Protein AF-A0AAV0WD36-F1 (afdb_monomer)

Organism: NCBI:txid13131

Solvent-accessible surface area (backbone atoms only — not comparable to full-atom values): 6853 Å² total; per-residue (Å²): 132,95,71,67,76,78,42,79,38,90,97,76,53,49,45,69,44,75,66,49,49,54,63,52,49,69,42,27,64,62,44,17,71,74,70,74,48,61,38,69,60,45,40,51,50,33,53,54,53,50,58,50,58,61,45,47,88,74,63,35,67,64,48,32,55,54,26,46,56,50,48,53,50,46,46,75,78,40,64,89,55,80,76,51,71,68,57,43,44,49,41,76,39,38,28,60,50,57,67,69,43,94,57,36,62,27,72,72,49,64,65,72,62,58,77,74,111

Radius of gyration: 15.27 Å; Cα contacts (8 Å, |Δi|>4): 96; chains: 1; bounding box: 34×36×39 Å

Nearest PDB structures (foldseek):
  6pr5-assembly1_A  TM=9.594E-01  e=2.934E-09  Helicoverpa zea
  6pqn-assembly1_A  TM=8.587E-01  e=2.636E-09  Helicoverpa zea
  6pqn-assembly1_B  TM=8.638E-01  e=6.556E-09  Helicoverpa zea
  6pqr-assembly1_A  T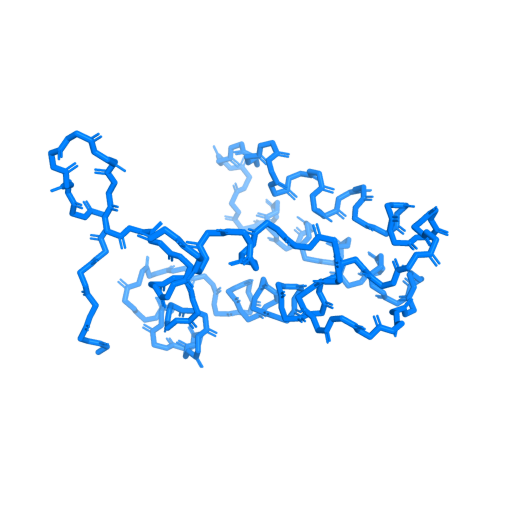M=8.330E-01  e=1.121E-08  Helicoverpa zea
  6pqy-assembly1_D  TM=7.857E-01  e=2.250E-08  Helicoverpa zea

Foldseek 3Di:
DPADPQDADPPPGGSPDPVNVLVCLVCLPVNCVVVVDDSVLSVLVSVLVCQLQVQDQDDLVVSLVSLQVSVVVCCVPPVVDDQDPVSCCSSHVVSVCSVPDPGRNSVVDCVVVVVVD

Mean predicted aligned error: 4.7 Å

Structure (mmCIF, N/CA/C/O backbone):
data_AF-A0AAV0WD36-F1
#
_entry.id   AF-A0AAV0WD36-F1
#
loop_
_atom_site.group_PDB
_atom_site.id
_atom_site.type_symbol
_atom_site.label_atom_id
_atom_site.label_alt_id
_atom_site.label_comp_id
_atom_site.label_asym_id
_atom_site.label_entity_id
_atom_site.label_seq_id
_atom_site.pdbx_PDB_ins_code
_atom_site.Cartn_x
_atom_site.Cartn_y
_atom_site.Cartn_z
_atom_site.occupancy
_atom_site.B_iso_or_equiv
_atom_site.auth_seq_id
_atom_site.auth_comp_id
_atom_site.auth_asym_id
_atom_site.auth_atom_id
_atom_site.pdbx_PDB_model_num
ATOM 1 N N . MET A 1 1 ? 4.269 2.560 19.992 1.00 68.19 1 MET A N 1
ATOM 2 C CA . MET A 1 1 ? 4.526 3.068 18.629 1.00 68.19 1 MET A CA 1
ATOM 3 C C . MET A 1 1 ? 5.075 4.488 18.647 1.00 68.19 1 MET A C 1
ATOM 5 O O . MET A 1 1 ? 5.810 4.807 17.732 1.00 68.19 1 MET A O 1
ATOM 9 N N . GLY A 1 2 ? 4.822 5.319 19.674 1.00 78.06 2 GLY A N 1
ATOM 10 C CA . GLY A 1 2 ? 5.432 6.658 19.750 1.00 78.06 2 GLY A CA 1
ATOM 11 C C . GLY A 1 2 ? 5.092 7.514 18.526 1.00 78.06 2 GLY A C 1
ATOM 12 O O . GLY A 1 2 ? 5.985 8.129 17.945 1.00 78.06 2 GLY A O 1
ATOM 13 N N . LEU A 1 3 ? 3.831 7.433 18.088 1.00 79.19 3 LEU A N 1
ATOM 14 C CA . LEU A 1 3 ? 3.277 8.111 16.922 1.00 79.19 3 LEU A CA 1
ATOM 15 C C . LEU A 1 3 ? 2.120 8.990 17.371 1.00 79.19 3 LEU A C 1
ATOM 17 O O . LEU A 1 3 ? 1.257 8.527 18.114 1.00 79.19 3 LEU A O 1
ATOM 21 N N . ASN A 1 4 ? 2.093 10.218 16.865 1.00 80.00 4 ASN A N 1
ATOM 22 C CA . ASN A 1 4 ? 0.924 11.080 16.924 1.00 80.00 4 ASN A CA 1
ATOM 23 C C . ASN A 1 4 ? 0.204 10.925 15.587 1.00 80.00 4 ASN A C 1
ATOM 25 O O . ASN A 1 4 ? 0.680 11.438 14.578 1.00 80.00 4 ASN A O 1
ATOM 29 N N . ILE A 1 5 ? -0.892 10.173 15.568 1.00 81.31 5 ILE A N 1
ATOM 30 C CA . ILE A 1 5 ? -1.692 9.937 14.361 1.00 81.31 5 ILE A CA 1
ATOM 31 C C . ILE A 1 5 ? -2.886 10.885 14.373 1.00 81.31 5 ILE A C 1
ATOM 33 O O . ILE A 1 5 ? -3.508 11.071 15.414 1.00 81.31 5 ILE A O 1
ATOM 37 N N . ASP A 1 6 ? -3.174 11.474 13.215 1.00 81.50 6 ASP A N 1
ATOM 38 C CA . ASP A 1 6 ? -4.321 12.358 12.978 1.00 81.50 6 ASP A CA 1
ATOM 39 C C . ASP A 1 6 ? -4.383 13.607 13.880 1.00 81.50 6 ASP A C 1
ATOM 41 O O . ASP A 1 6 ? -5.445 14.146 14.182 1.00 81.50 6 ASP A O 1
ATOM 45 N N . VAL A 1 7 ? -3.223 14.111 14.313 1.00 85.75 7 VAL A N 1
ATOM 46 C CA . VAL A 1 7 ? -3.139 15.355 15.088 1.00 85.75 7 VAL A CA 1
ATOM 47 C C . VAL A 1 7 ? -3.003 16.532 14.127 1.00 85.75 7 VAL A C 1
ATOM 49 O O . VAL A 1 7 ? -2.106 16.557 13.285 1.00 85.75 7 VAL A O 1
ATOM 52 N N . VAL A 1 8 ? -3.880 17.528 14.251 1.00 84.31 8 VAL A N 1
ATOM 53 C CA . VAL A 1 8 ? -3.873 18.723 13.393 1.00 84.31 8 VAL A CA 1
ATOM 54 C C . VAL A 1 8 ? -2.591 19.539 13.602 1.00 84.31 8 VAL A C 1
ATOM 56 O O . VAL A 1 8 ? -2.259 19.924 14.723 1.00 84.31 8 VAL A O 1
ATOM 59 N N . LYS A 1 9 ? -1.901 19.860 12.504 1.00 78.12 9 LYS A N 1
ATOM 60 C CA . LYS A 1 9 ? -0.810 20.837 12.434 1.00 78.12 9 LYS A CA 1
ATOM 61 C C . LYS A 1 9 ? -1.342 22.098 11.746 1.00 78.12 9 LYS A C 1
ATOM 63 O O . LYS A 1 9 ? -1.708 22.065 10.570 1.00 78.12 9 LYS A O 1
ATOM 68 N N . GLN A 1 10 ? -1.409 23.216 12.474 1.00 80.69 10 GLN A N 1
ATOM 69 C CA . GLN A 1 10 ? -1.965 24.460 11.930 1.00 80.69 10 GLN A CA 1
ATOM 70 C C . GLN A 1 10 ? -1.231 24.894 10.650 1.00 80.69 10 GLN A C 1
ATOM 72 O O . GLN A 1 10 ? -0.007 24.980 10.629 1.00 80.69 10 GLN A O 1
ATOM 77 N N . GLY A 1 11 ? -1.995 25.148 9.583 1.00 75.69 11 GLY A N 1
ATOM 78 C CA . GLY A 1 11 ? -1.489 25.641 8.297 1.00 75.69 11 GLY A CA 1
ATOM 79 C C . GLY A 1 11 ? -0.898 24.593 7.344 1.00 75.69 11 GLY A C 1
ATOM 80 O O . GLY A 1 11 ? -0.628 24.946 6.202 1.00 75.69 11 GLY A O 1
ATOM 81 N N . VAL A 1 12 ? -0.719 23.331 7.764 1.00 72.50 12 VAL A N 1
ATOM 82 C CA . VAL A 1 12 ? -0.036 22.294 6.951 1.00 72.50 12 VAL A CA 1
ATOM 83 C C . VAL A 1 12 ? -0.723 20.918 6.941 1.00 72.50 12 VAL A C 1
ATOM 85 O O . VAL A 1 12 ? -0.218 19.989 6.320 1.00 72.50 12 VAL A O 1
ATOM 88 N N . GLY A 1 13 ? -1.880 20.767 7.596 1.0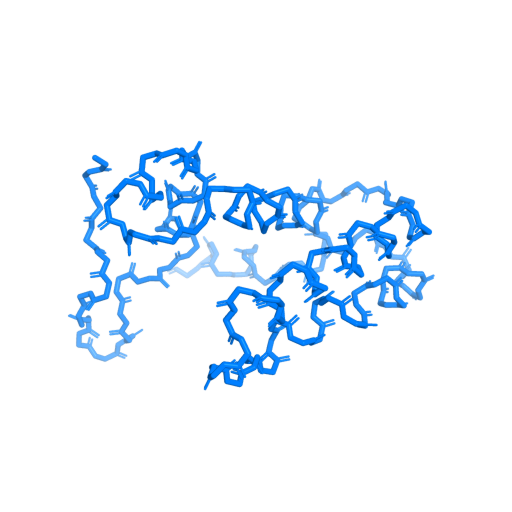0 81.00 13 GLY A N 1
ATOM 89 C CA . GLY A 1 13 ? -2.677 19.533 7.572 1.00 81.00 13 GLY A CA 1
ATOM 90 C C . GLY A 1 13 ? -2.623 18.759 8.888 1.00 81.00 13 GLY A C 1
ATOM 91 O O . GLY A 1 13 ? -2.936 19.313 9.942 1.00 81.00 13 GLY A O 1
ATOM 92 N N . THR A 1 14 ? -2.264 17.474 8.847 1.00 83.81 14 THR A N 1
ATOM 93 C CA . THR A 1 14 ? -2.160 16.610 10.039 1.00 83.81 14 THR A CA 1
ATOM 94 C C . THR A 1 14 ? -0.743 16.058 10.218 1.00 83.81 14 THR A C 1
ATOM 96 O O . THR A 1 14 ? 0.140 16.256 9.386 1.00 83.81 14 THR A O 1
ATOM 99 N N . THR A 1 15 ? -0.486 15.365 11.326 1.00 78.06 15 THR A N 1
ATOM 100 C CA . THR A 1 15 ? 0.770 14.643 11.585 1.00 78.06 15 THR A CA 1
ATOM 101 C C . THR A 1 15 ? 0.975 13.408 10.698 1.00 78.06 15 THR A C 1
ATOM 103 O O . THR A 1 15 ? 1.999 12.738 10.832 1.00 78.06 15 THR A O 1
ATOM 106 N N . ASN A 1 16 ? 0.040 13.093 9.797 1.00 81.56 16 ASN A N 1
ATOM 107 C CA . ASN A 1 16 ? 0.107 11.934 8.908 1.00 81.56 16 ASN A CA 1
ATOM 108 C C . ASN A 1 16 ? 0.973 12.238 7.674 1.00 81.56 16 ASN A C 1
ATOM 110 O O . ASN A 1 16 ? 0.467 12.375 6.565 1.00 81.56 16 ASN A O 1
ATOM 114 N N . ASP A 1 17 ? 2.280 12.357 7.884 1.00 80.56 17 ASP A N 1
ATOM 115 C CA . ASP A 1 17 ? 3.283 12.478 6.823 1.00 80.56 17 ASP A CA 1
ATOM 116 C C . ASP A 1 17 ? 3.864 11.105 6.419 1.00 80.56 17 ASP A C 1
ATOM 118 O O . ASP A 1 17 ? 3.515 10.060 6.983 1.00 80.56 17 ASP A O 1
ATOM 122 N N . GLY A 1 18 ? 4.771 11.089 5.435 1.00 78.50 18 GLY A N 1
ATOM 123 C CA . GLY A 1 18 ? 5.408 9.855 4.960 1.00 78.50 18 GLY A CA 1
ATOM 124 C C . GLY A 1 18 ? 6.163 9.086 6.054 1.00 78.50 18 GLY A C 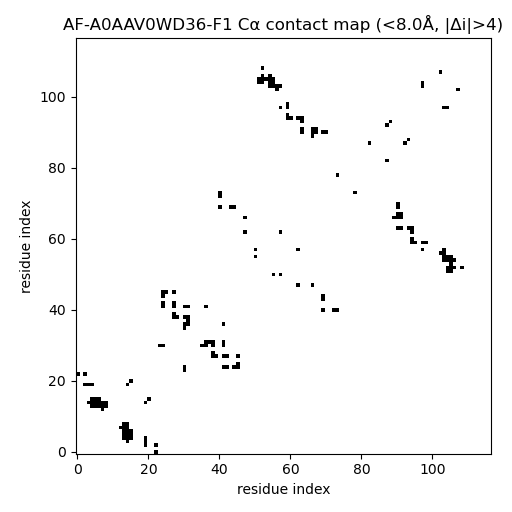1
ATOM 125 O O . GLY A 1 18 ? 6.226 7.856 6.023 1.00 78.50 18 GLY A O 1
ATOM 126 N N . ASN A 1 19 ? 6.693 9.775 7.073 1.00 80.25 19 ASN A N 1
ATOM 127 C CA . ASN A 1 19 ? 7.357 9.120 8.200 1.00 80.25 19 ASN A CA 1
ATOM 128 C C . ASN A 1 19 ? 6.346 8.441 9.133 1.00 80.25 19 ASN A C 1
ATOM 130 O O . ASN A 1 19 ? 6.542 7.286 9.522 1.00 80.25 19 ASN A O 1
ATOM 134 N N . SER A 1 20 ? 5.238 9.118 9.439 1.00 82.25 20 SER A N 1
ATOM 135 C CA . SER A 1 20 ? 4.114 8.518 10.163 1.00 82.25 20 SER A CA 1
ATOM 136 C C . SER A 1 20 ? 3.553 7.299 9.426 1.00 82.25 20 SER A C 1
ATOM 138 O O . SER A 1 20 ? 3.336 6.263 10.055 1.00 82.25 20 SER A O 1
ATOM 140 N N . ALA A 1 21 ? 3.402 7.372 8.098 1.00 84.56 21 ALA A N 1
ATOM 141 C CA . ALA A 1 21 ? 2.942 6.252 7.278 1.00 84.56 21 ALA A CA 1
ATOM 142 C C . ALA A 1 21 ? 3.899 5.047 7.340 1.00 84.56 21 ALA A C 1
ATOM 144 O O . ALA A 1 21 ? 3.451 3.929 7.598 1.00 84.56 21 ALA A O 1
ATOM 145 N N . ARG A 1 22 ? 5.219 5.247 7.188 1.00 85.69 22 ARG A N 1
ATOM 146 C CA . ARG A 1 22 ? 6.202 4.144 7.288 1.00 85.69 22 ARG A CA 1
ATOM 147 C C . ARG A 1 22 ? 6.135 3.436 8.636 1.00 85.69 22 ARG A C 1
ATOM 149 O O . ARG A 1 22 ? 6.078 2.212 8.678 1.00 85.69 22 ARG A O 1
ATOM 156 N N . ARG A 1 23 ? 6.080 4.197 9.731 1.00 87.88 23 ARG A N 1
ATOM 157 C CA . ARG A 1 23 ? 6.007 3.638 11.091 1.00 87.88 23 ARG A CA 1
ATOM 158 C C . ARG A 1 23 ? 4.661 2.979 11.389 1.00 87.88 23 ARG A C 1
ATOM 160 O O . ARG A 1 23 ? 4.611 2.028 12.166 1.00 87.88 23 ARG A O 1
ATOM 167 N N . PHE A 1 24 ? 3.575 3.458 10.782 1.00 90.62 24 PHE A N 1
ATOM 168 C CA . PHE A 1 24 ? 2.275 2.793 10.848 1.00 90.62 24 PHE A CA 1
ATOM 169 C C . PHE A 1 24 ? 2.364 1.396 10.217 1.00 90.62 24 PHE A C 1
ATOM 171 O O . PHE A 1 24 ? 2.044 0.406 10.863 1.00 90.62 24 PHE A O 1
ATOM 178 N N . PHE A 1 25 ? 2.901 1.281 9.003 1.00 92.44 25 PHE A N 1
ATOM 179 C CA . PHE A 1 25 ? 2.974 0.003 8.284 1.00 92.44 25 PHE A CA 1
ATOM 180 C C . PHE A 1 25 ? 4.119 -0.937 8.710 1.00 92.44 25 PHE A C 1
ATOM 182 O O . PHE A 1 25 ? 4.200 -2.05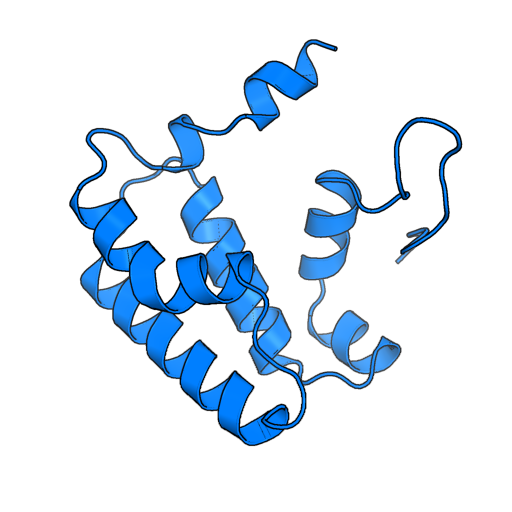6 8.200 1.00 92.44 25 PHE A O 1
ATOM 189 N N . GLU A 1 26 ? 4.976 -0.519 9.648 1.00 90.94 26 GLU A N 1
ATOM 190 C CA . GLU A 1 26 ? 6.125 -1.291 10.148 1.00 90.94 26 GLU A CA 1
ATOM 191 C C . GLU A 1 26 ? 5.709 -2.511 10.987 1.00 90.94 26 GLU A C 1
ATOM 193 O O . GLU A 1 26 ? 6.362 -3.548 10.942 1.00 90.94 26 GLU A O 1
ATOM 198 N N . ASN A 1 27 ? 4.609 -2.407 11.744 1.00 92.81 27 ASN A N 1
ATOM 199 C CA . ASN A 1 27 ? 4.138 -3.473 12.637 1.00 92.81 27 ASN A CA 1
ATOM 200 C C . ASN A 1 27 ? 2.634 -3.746 12.446 1.00 92.81 27 ASN A C 1
ATOM 202 O O . ASN A 1 27 ? 1.830 -3.316 13.281 1.00 92.81 27 ASN A O 1
ATOM 206 N N . PRO A 1 28 ? 2.232 -4.472 11.382 1.00 94.38 28 PRO A N 1
ATOM 207 C CA . PRO A 1 28 ? 0.824 -4.716 11.057 1.00 94.38 28 PRO A CA 1
ATOM 208 C C . PRO A 1 28 ? 0.014 -5.342 12.192 1.00 94.38 28 PRO A C 1
ATOM 210 O O . PRO A 1 28 ? -1.097 -4.891 12.447 1.00 94.38 28 PRO A O 1
ATOM 213 N N . ASN A 1 29 ? 0.587 -6.303 12.926 1.00 95.75 29 ASN A N 1
ATOM 214 C CA . ASN A 1 29 ? -0.059 -6.927 14.082 1.00 95.75 29 ASN A CA 1
ATOM 215 C C . ASN A 1 29 ? -0.441 -5.901 15.162 1.00 95.75 29 ASN A C 1
ATOM 217 O O . ASN A 1 29 ? -1.580 -5.853 15.616 1.00 95.75 29 ASN A O 1
ATOM 221 N N . LYS A 1 30 ? 0.491 -5.009 15.509 1.00 95.00 30 LYS A N 1
ATOM 222 C CA . LYS A 1 30 ? 0.259 -3.971 16.517 1.00 95.00 30 LYS A CA 1
ATOM 223 C C . LYS A 1 30 ? -0.757 -2.930 16.050 1.00 95.00 30 LYS A C 1
ATOM 225 O O . LYS A 1 30 ? -1.543 -2.431 16.847 1.00 95.00 30 LYS A O 1
ATOM 230 N N . VAL A 1 31 ? -0.750 -2.591 14.761 1.00 95.00 31 VAL A N 1
ATOM 231 C CA . VAL A 1 31 ? -1.775 -1.712 14.183 1.00 95.00 31 VAL A CA 1
ATOM 232 C C . VAL A 1 31 ? -3.143 -2.374 14.212 1.00 95.00 31 VAL A C 1
ATOM 234 O O . VAL A 1 31 ? -4.112 -1.713 14.573 1.00 95.00 31 VAL A O 1
ATOM 237 N N . ALA A 1 32 ? -3.231 -3.653 13.858 1.00 96.81 32 ALA A N 1
ATOM 238 C CA . ALA A 1 32 ? -4.473 -4.413 13.905 1.00 96.81 32 ALA A CA 1
ATOM 239 C C . ALA A 1 32 ? -5.047 -4.440 15.325 1.00 96.81 32 ALA A C 1
ATOM 241 O O . ALA A 1 32 ? -6.215 -4.117 15.519 1.00 96.81 32 ALA A O 1
ATOM 242 N N . GLU A 1 33 ? -4.199 -4.711 16.322 1.00 97.19 33 GLU A N 1
ATOM 243 C CA . GLU A 1 33 ? -4.565 -4.680 17.741 1.00 97.19 33 GLU A CA 1
ATOM 244 C C . GLU A 1 33 ? -5.118 -3.308 18.166 1.00 97.19 33 GLU A C 1
ATOM 246 O O . GLU A 1 33 ? -6.156 -3.232 18.818 1.00 97.19 33 GLU A O 1
ATOM 251 N N . ILE A 1 34 ? -4.457 -2.215 17.769 1.00 95.06 34 ILE A N 1
ATOM 252 C CA . ILE A 1 34 ? -4.841 -0.850 18.165 1.00 95.06 34 ILE A CA 1
ATOM 253 C C . ILE A 1 34 ? -6.099 -0.362 17.434 1.00 95.06 34 ILE A C 1
ATOM 255 O O . ILE A 1 34 ? -6.935 0.315 18.028 1.00 95.06 34 ILE A O 1
ATOM 259 N N . THR A 1 35 ? -6.214 -0.640 16.135 1.00 94.88 35 THR A N 1
ATOM 260 C CA . THR A 1 35 ? -7.269 -0.079 15.269 1.00 94.88 35 THR A CA 1
ATOM 261 C C . THR A 1 35 ? -8.493 -0.982 15.140 1.00 94.88 35 THR A C 1
ATOM 263 O O . THR A 1 35 ? -9.533 -0.530 14.666 1.00 94.88 35 THR A O 1
ATOM 266 N N . GLY A 1 36 ? -8.376 -2.258 15.520 1.00 96.19 36 GLY A N 1
ATOM 267 C CA . GLY A 1 36 ? -9.394 -3.280 15.277 1.00 96.19 36 GLY A CA 1
ATOM 268 C C . GLY A 1 36 ? -9.537 -3.676 13.802 1.00 96.19 36 GLY A C 1
ATOM 269 O O . GLY A 1 36 ? -10.506 -4.342 13.436 1.00 96.19 36 GLY A O 1
ATOM 270 N N . LEU A 1 37 ? -8.612 -3.247 12.939 1.00 96.81 37 LEU A N 1
ATOM 271 C CA . LEU A 1 37 ? -8.596 -3.607 11.524 1.00 96.81 37 LEU A CA 1
ATOM 272 C C . LEU A 1 37 ? -7.914 -4.959 11.303 1.00 96.81 37 LEU A C 1
ATOM 274 O O . LEU A 1 37 ? -7.128 -5.435 12.115 1.00 96.81 37 LEU A O 1
ATOM 278 N N . ASP A 1 38 ? -8.202 -5.570 10.162 1.00 98.06 38 ASP A N 1
ATOM 279 C CA . ASP A 1 38 ? -7.650 -6.858 9.783 1.00 98.06 38 ASP A CA 1
ATOM 280 C C . ASP A 1 38 ? -6.141 -6.774 9.505 1.00 98.06 38 ASP A C 1
ATOM 282 O O . ASP A 1 38 ? -5.690 -6.052 8.612 1.00 98.06 38 ASP A O 1
ATOM 286 N N . GLU A 1 39 ? -5.362 -7.563 10.249 1.00 98.00 39 GLU A N 1
ATOM 287 C CA . GLU A 1 39 ? -3.899 -7.591 10.160 1.00 98.00 39 GLU A CA 1
ATOM 288 C C . GLU A 1 39 ? -3.406 -7.923 8.752 1.00 98.00 39 GLU A C 1
ATOM 290 O O . GLU A 1 39 ? -2.478 -7.287 8.252 1.00 98.00 39 GLU A O 1
ATOM 295 N N . THR A 1 40 ? -4.037 -8.894 8.087 1.00 98.19 40 THR A N 1
ATOM 296 C CA . THR A 1 40 ? -3.624 -9.310 6.741 1.00 98.19 40 THR A CA 1
ATOM 297 C C . THR A 1 40 ? -3.845 -8.189 5.733 1.00 98.19 40 THR A C 1
ATOM 299 O O . THR A 1 40 ? -3.007 -7.969 4.864 1.00 98.19 40 THR A O 1
ATOM 302 N N . LEU A 1 41 ? -4.940 -7.438 5.848 1.00 97.88 41 LEU A N 1
ATOM 303 C CA . LEU A 1 41 ? -5.198 -6.294 4.987 1.00 97.88 41 LEU A CA 1
ATOM 304 C C . LEU A 1 41 ? -4.160 -5.186 5.210 1.00 97.88 41 LEU A C 1
ATOM 306 O O . LEU A 1 41 ? -3.632 -4.650 4.236 1.00 97.88 41 LEU A O 1
ATOM 310 N N . ILE A 1 42 ? -3.820 -4.882 6.468 1.00 97.88 42 ILE A N 1
ATOM 311 C CA . ILE A 1 42 ? -2.765 -3.911 6.804 1.00 97.88 42 ILE A CA 1
ATOM 312 C C . ILE A 1 42 ? -1.415 -4.365 6.236 1.00 97.88 42 ILE A C 1
ATOM 314 O O . ILE A 1 42 ? -0.704 -3.572 5.616 1.00 97.88 42 ILE A O 1
ATOM 318 N N . TYR A 1 43 ? -1.074 -5.643 6.408 1.00 98.06 43 TYR A N 1
ATOM 319 C CA . TYR A 1 43 ? 0.152 -6.230 5.877 1.00 98.06 43 TYR A CA 1
ATOM 320 C C . TYR A 1 43 ? 0.203 -6.143 4.348 1.00 98.06 43 TYR A C 1
ATOM 322 O O . TYR A 1 43 ? 1.203 -5.692 3.793 1.00 98.06 43 TYR A O 1
ATOM 330 N N . ASN A 1 44 ? -0.886 -6.489 3.660 1.00 98.19 44 ASN A N 1
ATOM 331 C CA . ASN A 1 44 ? -0.950 -6.402 2.205 1.00 98.19 44 ASN A CA 1
ATOM 332 C C . ASN A 1 44 ? -0.721 -4.969 1.713 1.00 98.19 44 ASN A C 1
ATOM 334 O O . ASN A 1 44 ? 0.043 -4.763 0.769 1.00 98.19 44 ASN A O 1
ATOM 338 N N . PHE A 1 45 ? -1.328 -3.970 2.362 1.00 97.50 45 PHE A N 1
ATOM 339 C CA . PHE A 1 45 ? -1.057 -2.570 2.036 1.00 97.50 45 PHE A CA 1
ATOM 340 C C . PHE A 1 45 ? 0.401 -2.186 2.304 1.00 97.50 45 PHE A C 1
ATOM 342 O O . PHE A 1 45 ? 0.999 -1.527 1.458 1.00 97.50 45 PHE A O 1
ATOM 349 N N . SER A 1 46 ? 1.000 -2.646 3.407 1.00 96.19 46 SER A N 1
ATOM 350 C CA . SER A 1 46 ? 2.429 -2.439 3.686 1.00 96.19 46 SER A CA 1
ATOM 351 C C . SER A 1 46 ? 3.310 -2.973 2.550 1.00 96.19 46 SER A C 1
ATOM 353 O O . SER A 1 46 ? 4.156 -2.246 2.030 1.00 96.19 46 SER A O 1
ATOM 355 N N . VAL A 1 47 ? 3.061 -4.204 2.089 1.00 96.69 47 VAL A N 1
ATOM 356 C CA . VAL A 1 47 ? 3.802 -4.821 0.975 1.00 96.69 47 VAL A CA 1
ATOM 357 C C . VAL A 1 47 ? 3.617 -4.034 -0.322 1.00 96.69 47 VAL A C 1
ATOM 359 O O . VAL A 1 47 ? 4.597 -3.728 -0.999 1.00 96.69 47 VAL A O 1
ATOM 362 N N . ILE A 1 48 ? 2.380 -3.669 -0.668 1.00 97.06 48 ILE A N 1
ATOM 363 C CA . ILE A 1 48 ? 2.086 -2.906 -1.890 1.00 97.06 48 ILE A CA 1
ATOM 364 C C . ILE A 1 48 ? 2.830 -1.565 -1.879 1.00 97.06 48 ILE A C 1
ATOM 366 O O . ILE A 1 48 ? 3.473 -1.216 -2.870 1.00 97.06 48 ILE A O 1
ATOM 370 N N . LEU A 1 49 ? 2.784 -0.839 -0.758 1.00 94.38 49 LEU A N 1
ATOM 371 C CA . LEU A 1 49 ? 3.448 0.457 -0.604 1.00 94.38 49 LEU A CA 1
ATOM 372 C C . LEU A 1 49 ? 4.979 0.339 -0.671 1.00 94.38 49 LEU A C 1
ATOM 374 O O . LEU A 1 49 ? 5.634 1.173 -1.298 1.00 94.38 49 LEU A O 1
ATOM 378 N N . GLN A 1 50 ? 5.565 -0.712 -0.093 1.00 92.88 50 GLN A N 1
ATOM 379 C CA . GLN A 1 50 ? 7.001 -0.990 -0.214 1.00 92.88 50 GLN A CA 1
ATOM 380 C C . GLN A 1 50 ? 7.410 -1.296 -1.660 1.00 92.88 50 GLN A C 1
ATOM 382 O O . GLN A 1 50 ? 8.430 -0.805 -2.140 1.00 92.88 50 GLN A O 1
ATOM 387 N N . VAL A 1 51 ? 6.605 -2.071 -2.391 1.00 94.06 51 VAL A N 1
ATOM 388 C CA . VAL A 1 51 ? 6.899 -2.421 -3.787 1.00 94.06 51 VAL A CA 1
ATOM 389 C C . VAL A 1 51 ? 6.906 -1.180 -4.680 1.00 94.06 51 VAL A C 1
ATOM 391 O O . VAL A 1 51 ? 7.861 -0.993 -5.438 1.00 94.06 51 VAL A O 1
ATOM 394 N N . ILE A 1 52 ? 5.903 -0.301 -4.565 1.00 92.06 52 ILE A N 1
ATOM 395 C CA . ILE A 1 52 ? 5.845 0.923 -5.382 1.00 92.06 52 ILE A CA 1
ATOM 396 C C . ILE A 1 52 ? 6.962 1.914 -5.018 1.00 92.06 52 ILE A C 1
ATOM 398 O O . ILE A 1 52 ? 7.483 2.592 -5.897 1.00 92.06 52 ILE A O 1
ATOM 402 N N . SER A 1 53 ? 7.390 1.963 -3.753 1.00 90.38 53 SER A N 1
ATOM 403 C CA . SER A 1 53 ? 8.457 2.869 -3.296 1.00 90.38 53 SER A CA 1
ATOM 404 C C . SER A 1 53 ? 9.873 2.315 -3.492 1.00 90.38 53 SER A C 1
ATOM 406 O O . SER A 1 53 ? 10.836 3.067 -3.404 1.00 90.38 53 SER A O 1
ATOM 408 N N . SER A 1 54 ? 10.027 1.029 -3.826 1.00 90.19 54 SER A N 1
ATOM 409 C CA . SER A 1 54 ? 11.333 0.350 -3.897 1.00 90.19 54 SER A CA 1
ATOM 410 C C . SER A 1 54 ? 12.321 0.926 -4.922 1.00 90.19 54 SER A C 1
ATOM 412 O O . SER A 1 54 ? 13.524 0.669 -4.842 1.00 90.19 54 SER A O 1
ATOM 414 N N . GLY A 1 55 ? 11.823 1.634 -5.940 1.00 91.25 55 GLY A N 1
ATOM 415 C CA . GLY A 1 55 ? 12.632 2.093 -7.072 1.00 91.25 55 GLY A CA 1
ATOM 416 C C . GLY A 1 55 ? 13.207 0.953 -7.928 1.00 91.25 55 GLY A C 1
ATOM 417 O O . GLY A 1 55 ? 14.077 1.204 -8.762 1.00 91.25 55 GLY A O 1
ATOM 418 N N . GLN A 1 56 ? 12.729 -0.284 -7.742 1.00 93.00 56 GLN A N 1
ATOM 419 C CA . GLN A 1 56 ? 13.144 -1.474 -8.489 1.00 93.00 56 GLN A CA 1
ATOM 420 C C . GLN A 1 56 ? 12.131 -1.841 -9.579 1.00 93.00 56 GLN A C 1
ATOM 422 O O . GLN A 1 56 ? 10.972 -1.426 -9.547 1.00 93.00 56 GLN A O 1
ATOM 427 N N . ARG A 1 57 ? 12.550 -2.652 -10.559 1.00 93.44 57 ARG A N 1
ATOM 428 C CA . ARG A 1 57 ? 11.605 -3.224 -11.531 1.00 93.44 57 ARG A CA 1
ATOM 429 C C . ARG A 1 57 ? 10.662 -4.197 -10.825 1.00 93.44 57 ARG A C 1
ATOM 431 O O . ARG A 1 57 ? 11.110 -5.093 -10.115 1.00 93.44 57 ARG A O 1
ATOM 438 N N . VAL A 1 58 ? 9.366 -4.037 -11.072 1.00 95.00 58 VAL A N 1
ATOM 439 C CA . VAL A 1 58 ? 8.302 -4.848 -10.473 1.00 95.00 58 VAL A CA 1
ATOM 440 C C . VAL A 1 58 ? 7.650 -5.707 -11.552 1.00 95.00 58 VAL A C 1
ATOM 442 O O . VAL A 1 58 ? 7.347 -5.227 -12.643 1.00 95.00 58 VAL A O 1
ATOM 445 N N . ASP A 1 59 ? 7.411 -6.980 -11.241 1.00 96.69 59 ASP A N 1
ATOM 446 C CA . ASP A 1 59 ? 6.579 -7.861 -12.062 1.00 96.69 59 ASP A CA 1
ATOM 447 C C . ASP A 1 59 ? 5.111 -7.427 -11.934 1.00 96.69 59 ASP A C 1
ATOM 449 O O . ASP A 1 59 ? 4.443 -7.715 -10.935 1.00 96.69 59 ASP A O 1
ATOM 453 N N . TYR A 1 60 ? 4.619 -6.705 -12.943 1.00 96.75 60 TYR A N 1
ATOM 454 C CA . TYR A 1 60 ? 3.273 -6.134 -12.937 1.00 96.75 60 TYR A CA 1
ATOM 455 C C . TYR A 1 60 ? 2.166 -7.200 -12.895 1.00 96.75 60 TYR A C 1
ATOM 457 O O . TYR A 1 60 ? 1.083 -6.917 -12.385 1.00 96.75 60 TYR A O 1
ATOM 465 N N . ILE A 1 61 ? 2.420 -8.425 -13.376 1.00 98.12 61 ILE A N 1
ATOM 466 C CA . ILE A 1 61 ? 1.434 -9.515 -13.355 1.00 98.12 61 ILE A CA 1
ATOM 467 C C . ILE A 1 61 ? 1.261 -10.001 -11.917 1.00 98.12 61 ILE A C 1
ATOM 469 O O . ILE A 1 61 ? 0.141 -10.053 -11.405 1.00 98.12 61 ILE A O 1
ATOM 473 N N . LYS A 1 62 ? 2.370 -10.312 -11.234 1.00 98.25 62 LYS A N 1
ATOM 474 C CA . LYS A 1 62 ? 2.332 -10.734 -9.824 1.00 98.25 62 LYS A CA 1
ATOM 475 C C . LYS A 1 62 ? 1.791 -9.632 -8.922 1.00 98.25 62 LYS A C 1
ATOM 477 O O . LYS A 1 62 ? 0.986 -9.919 -8.036 1.00 98.25 62 LYS A O 1
ATOM 482 N N . PHE A 1 63 ? 2.198 -8.388 -9.170 1.00 98.06 63 PHE A N 1
ATOM 483 C CA . PHE A 1 63 ? 1.685 -7.226 -8.452 1.00 98.06 63 PHE A CA 1
ATOM 484 C C . PHE A 1 63 ? 0.170 -7.081 -8.636 1.00 98.06 63 PHE A C 1
ATOM 486 O O . PHE A 1 63 ? -0.550 -6.992 -7.646 1.00 98.06 63 PHE A O 1
ATOM 493 N N . GLY A 1 64 ? -0.325 -7.158 -9.876 1.00 98.31 64 GLY A N 1
ATOM 494 C CA . GLY A 1 64 ? -1.755 -7.098 -10.179 1.00 98.31 64 GLY A CA 1
ATOM 495 C C . GLY A 1 64 ? -2.557 -8.170 -9.445 1.00 98.31 64 GLY A C 1
ATOM 496 O O . GLY A 1 64 ? -3.524 -7.844 -8.765 1.00 98.31 64 GLY A O 1
ATOM 497 N N . VAL A 1 65 ? -2.107 -9.430 -9.473 1.00 98.62 65 VAL A N 1
ATOM 498 C CA . VAL A 1 65 ? -2.757 -10.527 -8.729 1.00 98.62 65 VAL A CA 1
ATOM 499 C C . VAL A 1 65 ? -2.796 -10.245 -7.223 1.00 98.62 65 VAL A C 1
ATOM 501 O O . VAL A 1 65 ? -3.808 -10.508 -6.569 1.00 98.62 65 VAL A O 1
ATOM 504 N N . TYR A 1 66 ? -1.712 -9.712 -6.656 1.00 98.62 66 TYR A N 1
ATOM 505 C CA . TYR A 1 66 ? -1.650 -9.368 -5.236 1.00 98.62 66 TYR A CA 1
ATOM 506 C C . TYR A 1 66 ? -2.607 -8.216 -4.880 1.00 98.62 66 TYR A C 1
ATOM 508 O O . TYR A 1 66 ? -3.319 -8.284 -3.874 1.00 98.62 66 TYR A O 1
ATOM 516 N N . CYS A 1 67 ? -2.694 -7.194 -5.735 1.00 98.50 67 CYS A N 1
ATOM 517 C CA . CYS A 1 67 ? -3.633 -6.084 -5.594 1.00 98.50 67 CYS A CA 1
ATOM 518 C C . CYS A 1 67 ? -5.095 -6.529 -5.716 1.00 98.50 67 CYS A C 1
ATOM 520 O O . CYS A 1 67 ? -5.903 -6.146 -4.872 1.00 98.50 67 CYS A O 1
ATOM 522 N N . THR A 1 68 ? -5.434 -7.388 -6.684 1.00 98.44 68 THR A N 1
ATOM 523 C CA . THR A 1 68 ? -6.794 -7.931 -6.840 1.00 98.44 68 THR A CA 1
ATOM 524 C C . THR A 1 68 ? -7.225 -8.708 -5.600 1.00 98.44 68 THR A C 1
ATOM 526 O O . THR A 1 68 ? -8.271 -8.407 -5.032 1.00 98.44 68 THR A O 1
ATOM 529 N N . LYS A 1 69 ? -6.386 -9.624 -5.098 1.00 98.56 69 LYS A N 1
ATOM 530 C CA . LYS A 1 69 ? -6.672 -10.369 -3.856 1.00 98.56 69 LYS A CA 1
ATOM 531 C C . LYS A 1 69 ? -6.849 -9.444 -2.650 1.00 98.56 69 LYS A C 1
ATOM 533 O O . LYS A 1 69 ? -7.675 -9.692 -1.774 1.00 98.56 69 LYS A O 1
ATOM 538 N N . THR A 1 70 ? -6.077 -8.360 -2.602 1.00 98.56 70 THR A N 1
ATOM 539 C CA . THR A 1 70 ? -6.191 -7.342 -1.549 1.00 98.56 70 THR A CA 1
ATOM 540 C C . THR A 1 70 ? -7.504 -6.564 -1.663 1.00 98.56 70 THR A C 1
ATOM 542 O O . THR A 1 70 ? -8.165 -6.344 -0.650 1.00 98.56 70 THR A O 1
ATOM 545 N N . ALA A 1 71 ? -7.930 -6.209 -2.878 1.00 98.25 71 ALA A N 1
ATOM 546 C CA . ALA A 1 71 ? -9.212 -5.553 -3.130 1.00 98.25 71 ALA A CA 1
ATOM 547 C C . ALA A 1 71 ? -10.403 -6.456 -2.772 1.00 98.25 71 ALA A C 1
ATOM 549 O O . ALA A 1 71 ? -11.335 -6.005 -2.112 1.00 98.25 71 ALA A O 1
ATOM 550 N N . GLU A 1 72 ? -10.353 -7.739 -3.136 1.00 98.38 72 GLU A N 1
ATOM 551 C CA . GLU A 1 72 ? -11.368 -8.733 -2.763 1.00 98.38 72 GLU A CA 1
ATOM 552 C C . GLU A 1 72 ? -11.503 -8.842 -1.241 1.00 98.38 72 GLU A C 1
ATOM 554 O O . GLU A 1 72 ? -12.612 -8.781 -0.703 1.00 98.38 72 GLU A O 1
ATOM 559 N N . ARG A 1 73 ? -10.371 -8.917 -0.527 1.00 98.19 73 ARG A N 1
ATOM 560 C CA . ARG A 1 73 ? -10.353 -8.936 0.939 1.00 98.19 73 ARG A CA 1
ATOM 561 C C . ARG A 1 73 ? -10.939 -7.653 1.528 1.00 98.19 73 ARG A C 1
ATOM 563 O O . ARG A 1 73 ? -11.795 -7.740 2.407 1.00 98.19 73 ARG A O 1
ATOM 570 N N . TYR A 1 74 ? -10.537 -6.487 1.017 1.00 98.19 74 TYR A N 1
ATOM 571 C CA . TYR A 1 74 ? -11.082 -5.191 1.427 1.00 98.19 74 TYR A CA 1
AT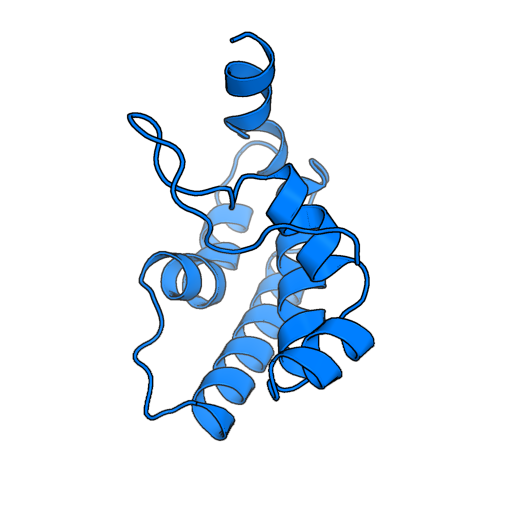OM 572 C C . TYR A 1 74 ? -12.608 -5.170 1.303 1.00 98.19 74 TYR A C 1
ATOM 574 O O . TYR A 1 74 ? -13.300 -4.855 2.267 1.00 98.19 74 TYR A O 1
ATOM 582 N N . ILE A 1 75 ? -13.139 -5.564 0.142 1.00 97.62 75 ILE A N 1
ATOM 583 C CA . ILE A 1 75 ? -14.583 -5.587 -0.116 1.00 97.62 75 ILE A CA 1
ATOM 584 C C . ILE A 1 75 ? -15.276 -6.584 0.818 1.00 97.62 75 ILE A C 1
ATOM 586 O O . ILE A 1 75 ? -16.311 -6.258 1.391 1.00 97.62 75 ILE A O 1
ATOM 590 N N . SER A 1 76 ? -14.707 -7.773 1.036 1.00 98.06 76 SER A N 1
ATOM 591 C CA . SER A 1 76 ? -15.324 -8.779 1.911 1.00 98.06 76 SER A CA 1
ATOM 592 C C . SER A 1 76 ? -15.466 -8.323 3.369 1.00 98.06 76 SER A C 1
ATOM 594 O O . SER A 1 76 ? -16.465 -8.647 4.010 1.00 98.06 76 SER A O 1
ATOM 596 N N . LEU A 1 77 ? -14.502 -7.549 3.878 1.00 97.88 77 LEU A N 1
ATOM 597 C CA . LEU A 1 77 ? -14.442 -7.128 5.281 1.00 97.88 77 LEU A CA 1
ATOM 598 C C . LEU A 1 77 ? -15.103 -5.763 5.510 1.00 97.88 77 LEU A C 1
ATOM 600 O O . LEU A 1 77 ? -15.753 -5.541 6.531 1.00 97.88 77 LEU A O 1
ATOM 604 N N . TYR A 1 78 ? -14.959 -4.851 4.548 1.00 97.19 78 TYR A N 1
ATOM 605 C CA . TYR A 1 78 ? -15.257 -3.429 4.710 1.00 97.19 78 TYR A CA 1
ATOM 606 C C . TYR A 1 78 ? -16.138 -2.864 3.590 1.00 97.19 78 TYR A C 1
ATOM 608 O O . TYR A 1 78 ? -16.080 -1.671 3.316 1.00 97.19 78 TYR A O 1
ATOM 616 N N . LYS A 1 79 ? -17.013 -3.677 2.971 1.00 95.94 79 LYS A N 1
ATOM 617 C CA . LYS A 1 79 ? -17.958 -3.239 1.911 1.00 95.94 79 LYS A CA 1
ATOM 618 C C . LYS A 1 79 ? -18.776 -1.981 2.227 1.00 95.94 79 LYS A C 1
ATOM 620 O O . LYS A 1 79 ? -19.294 -1.351 1.314 1.00 95.94 79 LYS A O 1
ATOM 625 N N . TRP A 1 80 ? -18.963 -1.665 3.508 1.00 97.50 80 TRP A N 1
ATOM 626 C CA . TRP A 1 80 ? -19.719 -0.502 3.971 1.00 97.50 80 TRP A CA 1
ATOM 627 C C . TRP A 1 80 ? -18.953 0.817 3.793 1.00 97.50 80 TRP A C 1
ATOM 629 O O . TRP A 1 80 ? -19.576 1.875 3.771 1.00 97.50 80 TRP A O 1
ATOM 639 N N . TYR A 1 81 ? -17.626 0.767 3.657 1.00 96.44 81 TYR A N 1
ATOM 640 C CA . TYR A 1 81 ? -16.781 1.930 3.430 1.00 96.44 81 TYR A CA 1
ATOM 641 C C . TYR A 1 81 ? -16.361 1.977 1.961 1.00 96.44 81 TYR A C 1
ATOM 643 O O . TYR A 1 81 ? -15.704 1.067 1.452 1.00 96.44 81 TYR A O 1
ATOM 651 N N . TYR A 1 82 ? -16.737 3.049 1.263 1.00 94.81 82 TYR A N 1
ATOM 652 C CA . TYR A 1 82 ? -16.333 3.234 -0.127 1.00 94.81 82 TYR A CA 1
ATOM 653 C C . TYR A 1 82 ? -14.816 3.379 -0.226 1.00 94.81 82 TYR A C 1
ATOM 655 O O . TYR A 1 82 ? -14.212 4.214 0.446 1.00 94.81 82 TYR A O 1
ATOM 663 N N . MET A 1 83 ? -14.204 2.577 -1.097 1.00 96.19 83 MET A N 1
ATOM 664 C CA . MET A 1 83 ? -12.761 2.601 -1.307 1.00 96.19 83 MET A CA 1
ATOM 665 C C . MET A 1 83 ? -12.312 4.005 -1.755 1.00 96.19 83 MET A C 1
ATOM 667 O O . MET A 1 83 ? -12.809 4.499 -2.772 1.00 96.19 83 MET A O 1
ATOM 671 N N . PRO A 1 84 ? -11.364 4.648 -1.045 1.00 96.44 84 PRO A N 1
ATOM 672 C CA . PRO A 1 84 ? -10.843 5.949 -1.448 1.00 96.44 84 PRO A CA 1
ATOM 673 C C . PRO A 1 84 ? -10.253 5.910 -2.859 1.00 96.44 84 PRO A C 1
ATOM 675 O O . PRO A 1 84 ? -9.672 4.906 -3.271 1.00 96.44 84 PRO A O 1
ATOM 678 N N . SER A 1 85 ? -10.336 7.020 -3.596 1.00 96.62 85 SER A N 1
ATOM 679 C CA . SER A 1 85 ? -9.886 7.079 -4.995 1.00 96.62 85 SER A CA 1
ATOM 680 C C . SER A 1 85 ? -8.396 6.755 -5.175 1.00 96.62 85 SER A C 1
ATOM 682 O O . SER A 1 85 ? -8.016 6.165 -6.186 1.00 96.62 85 SER A O 1
ATOM 684 N N . SER A 1 86 ? -7.544 7.097 -4.203 1.00 94.75 86 SER A N 1
ATOM 685 C CA . SER A 1 86 ? -6.123 6.721 -4.182 1.00 94.75 86 SER A CA 1
ATOM 686 C C . SER A 1 86 ? -5.933 5.210 -4.040 1.00 94.75 86 SER A C 1
ATOM 688 O O . SER A 1 86 ? -5.186 4.615 -4.814 1.00 94.75 86 SER A O 1
ATOM 690 N N . VAL A 1 87 ? -6.662 4.579 -3.116 1.00 97.06 87 VAL A N 1
ATOM 691 C CA . VAL A 1 87 ? -6.649 3.125 -2.897 1.00 97.06 87 VAL A CA 1
ATOM 692 C C . VAL A 1 87 ? -7.200 2.388 -4.117 1.00 97.06 87 VAL A C 1
ATOM 694 O O . VAL A 1 87 ? -6.606 1.409 -4.556 1.00 97.06 87 VAL A O 1
ATOM 697 N N . HIS A 1 88 ? -8.280 2.887 -4.721 1.00 96.81 88 HIS A N 1
ATOM 698 C CA . HIS A 1 88 ? -8.842 2.317 -5.944 1.00 96.81 88 HIS A CA 1
ATOM 699 C C . HIS A 1 88 ? -7.837 2.364 -7.099 1.00 96.81 88 HIS A C 1
ATOM 701 O O . HIS A 1 88 ? -7.558 1.337 -7.714 1.00 96.81 88 HIS A O 1
ATOM 707 N N . LYS A 1 89 ? -7.232 3.533 -7.351 1.00 96.94 89 LYS A N 1
ATOM 708 C CA . LYS A 1 89 ? -6.179 3.669 -8.366 1.00 96.94 89 LYS A CA 1
ATOM 709 C C . LYS A 1 89 ? -5.012 2.723 -8.096 1.00 96.94 89 LYS A C 1
ATOM 711 O O . LYS A 1 89 ? -4.539 2.080 -9.025 1.00 96.94 89 LYS A O 1
ATOM 716 N N . LEU A 1 90 ? -4.586 2.589 -6.842 1.00 96.94 90 LEU A N 1
ATOM 717 C CA . LEU A 1 90 ? -3.507 1.681 -6.466 1.00 96.94 90 LEU A CA 1
ATOM 718 C C . LEU A 1 90 ? -3.856 0.212 -6.753 1.00 96.94 90 LEU A C 1
ATOM 720 O O . LEU A 1 90 ? -3.069 -0.481 -7.391 1.00 96.94 90 LEU A O 1
ATOM 724 N N . LEU A 1 91 ? -5.027 -0.260 -6.315 1.00 98.00 91 LEU A N 1
ATOM 725 C CA . LEU A 1 91 ? -5.387 -1.678 -6.400 1.00 98.00 91 LEU A CA 1
ATOM 726 C C . LEU A 1 91 ? -5.872 -2.117 -7.790 1.00 98.00 91 LEU A C 1
ATOM 728 O O . LEU A 1 91 ? -5.616 -3.252 -8.182 1.00 98.00 91 LEU A O 1
ATOM 732 N N . PHE A 1 92 ? -6.556 -1.248 -8.537 1.00 97.25 92 PHE A N 1
ATOM 733 C CA . PHE A 1 92 ? -7.128 -1.600 -9.844 1.00 97.25 92 PHE A CA 1
ATOM 734 C C . PHE A 1 92 ? -6.294 -1.114 -11.029 1.00 97.25 92 PHE A C 1
ATOM 736 O O . PHE A 1 92 ? -6.302 -1.761 -12.069 1.00 97.25 92 PHE A O 1
ATOM 743 N N . HIS A 1 93 ? -5.555 -0.012 -10.878 1.00 96.94 93 HIS A N 1
ATOM 744 C CA . HIS A 1 93 ? -4.761 0.576 -11.963 1.00 96.94 93 HIS A CA 1
ATOM 745 C C . HIS A 1 93 ? -3.250 0.543 -11.704 1.00 96.94 93 HIS A C 1
ATOM 747 O O . HIS A 1 93 ? -2.472 0.818 -12.614 1.00 96.94 93 HIS A O 1
ATOM 753 N N . GLY A 1 94 ? -2.799 0.173 -10.499 1.00 95.56 94 GLY A N 1
ATOM 754 C CA . GLY A 1 94 ? -1.376 0.167 -10.151 1.00 95.56 94 GLY A CA 1
ATOM 755 C C . GLY A 1 94 ? -0.537 -0.743 -11.052 1.00 95.56 94 GLY A C 1
ATOM 756 O O . GLY A 1 94 ? 0.554 -0.358 -11.462 1.00 95.56 94 GLY A O 1
ATOM 757 N N . ALA A 1 95 ? -1.062 -1.913 -11.427 1.00 97.19 95 ALA A N 1
ATOM 758 C CA . ALA A 1 95 ? -0.378 -2.828 -12.341 1.00 97.19 95 ALA A CA 1
ATOM 759 C C . ALA A 1 95 ? -0.214 -2.238 -13.752 1.00 97.19 95 ALA A C 1
ATOM 761 O O . ALA A 1 95 ? 0.866 -2.341 -14.333 1.00 97.19 95 ALA A O 1
ATOM 762 N N . ASP A 1 96 ? -1.247 -1.576 -14.281 1.00 96.94 96 ASP A N 1
ATOM 763 C CA . ASP A 1 96 ? -1.185 -0.917 -15.589 1.00 96.94 96 ASP A CA 1
ATOM 764 C C . ASP A 1 96 ? -0.198 0.253 -15.574 1.00 96.94 96 ASP A C 1
ATOM 766 O O . ASP A 1 96 ? 0.601 0.405 -16.499 1.00 96.94 96 ASP A O 1
ATOM 770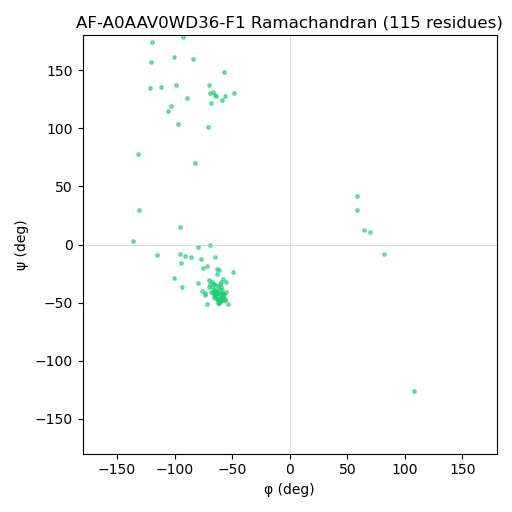 N N . ILE A 1 97 ? -0.182 1.038 -14.492 1.00 94.44 97 ILE A N 1
ATOM 771 C CA . ILE A 1 97 ? 0.791 2.122 -14.316 1.00 94.44 97 ILE A CA 1
ATOM 772 C C . ILE A 1 97 ? 2.217 1.555 -14.327 1.00 94.44 97 ILE A C 1
ATOM 774 O O . ILE A 1 97 ? 3.058 2.057 -15.066 1.00 94.44 97 ILE A O 1
ATOM 778 N N . ILE A 1 98 ? 2.490 0.483 -13.575 1.00 94.88 98 ILE A N 1
ATOM 779 C CA . ILE A 1 98 ? 3.812 -0.170 -13.554 1.00 94.88 98 ILE A CA 1
ATOM 780 C C . ILE A 1 98 ? 4.185 -0.711 -14.940 1.00 94.88 98 ILE A C 1
ATOM 782 O O . ILE A 1 98 ? 5.328 -0.564 -15.366 1.00 94.88 98 ILE A O 1
ATOM 786 N N . LYS A 1 99 ? 3.233 -1.318 -15.655 1.00 95.69 99 LYS A N 1
ATOM 787 C CA . LYS A 1 99 ? 3.439 -1.867 -17.002 1.00 95.69 99 LYS A CA 1
ATOM 788 C C . LYS A 1 99 ? 3.840 -0.792 -18.015 1.00 95.69 99 LYS A C 1
ATOM 790 O O . LYS A 1 99 ? 4.653 -1.066 -18.896 1.00 95.69 99 LYS A O 1
ATOM 795 N N . HIS A 1 100 ? 3.253 0.399 -17.914 1.00 94.38 100 HIS A N 1
ATOM 796 C CA . HIS A 1 100 ? 3.475 1.500 -18.853 1.00 94.38 100 HIS A CA 1
ATOM 797 C C . HIS A 1 100 ? 4.548 2.500 -18.397 1.00 94.38 100 HIS A C 1
ATOM 799 O O . HIS A 1 100 ? 4.950 3.361 -19.181 1.00 94.38 100 HIS A O 1
ATOM 805 N N . ALA A 1 101 ? 5.044 2.389 -17.163 1.00 90.38 101 ALA A N 1
ATOM 806 C CA . ALA A 1 101 ? 6.116 3.231 -16.657 1.00 90.38 101 ALA A CA 1
ATOM 807 C C . ALA A 1 101 ? 7.453 2.917 -17.353 1.00 90.38 101 ALA A C 1
ATOM 809 O O . ALA A 1 101 ? 7.893 1.770 -17.432 1.00 90.38 101 ALA A O 1
ATOM 810 N N . ILE A 1 102 ? 8.129 3.965 -17.836 1.00 89.62 102 ILE A N 1
ATOM 811 C CA . ILE A 1 102 ? 9.436 3.853 -18.509 1.00 89.62 102 ILE A CA 1
ATOM 812 C C . ILE A 1 102 ? 10.538 3.482 -17.503 1.00 89.62 102 ILE A C 1
ATOM 814 O O . ILE A 1 102 ? 11.446 2.704 -17.808 1.00 89.62 102 ILE A O 1
ATOM 818 N N . VAL A 1 103 ? 10.439 4.025 -16.289 1.00 91.31 103 VAL A N 1
ATOM 819 C CA . VAL A 1 103 ? 11.367 3.807 -15.173 1.00 91.31 103 VAL A CA 1
ATOM 820 C C . VAL A 1 103 ? 10.619 3.208 -13.979 1.00 91.31 103 VAL A C 1
ATOM 822 O O . VAL A 1 103 ? 9.399 3.366 -13.891 1.00 91.31 103 VAL A O 1
ATOM 825 N N . PRO A 1 104 ? 11.310 2.518 -13.053 1.00 89.44 104 PRO A N 1
ATOM 826 C CA . PRO A 1 104 ? 10.707 2.070 -11.803 1.00 89.44 104 PRO A CA 1
ATOM 827 C C . PRO A 1 104 ? 9.936 3.185 -11.094 1.00 89.44 104 PRO A C 1
ATOM 829 O O . PRO A 1 104 ? 10.468 4.274 -10.892 1.00 89.44 104 PRO A O 1
ATOM 832 N N . ILE A 1 105 ? 8.695 2.909 -10.689 1.00 87.69 105 ILE A N 1
ATOM 833 C CA . ILE A 1 105 ? 7.767 3.955 -10.236 1.00 87.69 105 ILE A CA 1
ATOM 834 C C . ILE A 1 105 ? 8.273 4.725 -9.007 1.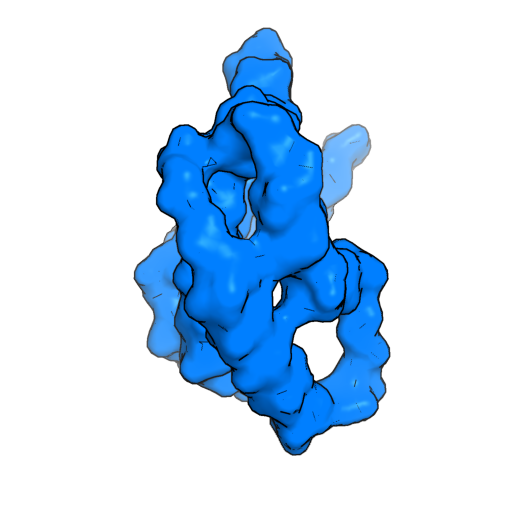00 87.69 105 ILE A C 1
ATOM 836 O O . ILE A 1 105 ? 8.097 5.934 -8.937 1.00 87.69 105 ILE A O 1
ATOM 840 N N . GLY A 1 106 ? 8.997 4.068 -8.095 1.00 85.88 106 GLY A N 1
ATOM 841 C CA . GLY A 1 106 ? 9.607 4.729 -6.935 1.00 85.88 106 GLY A CA 1
ATOM 842 C C . GLY A 1 106 ? 10.666 5.778 -7.297 1.00 85.88 106 GLY A C 1
ATOM 843 O O . GLY A 1 106 ? 10.921 6.679 -6.508 1.00 85.88 106 GLY A O 1
ATOM 844 N N . GLN A 1 107 ? 11.245 5.722 -8.504 1.00 88.00 107 GLN A N 1
ATOM 845 C CA . GLN A 1 107 ? 12.161 6.759 -9.005 1.00 88.00 107 GLN A CA 1
ATOM 846 C C . GLN A 1 107 ? 11.425 8.022 -9.478 1.00 88.00 107 GLN A C 1
ATOM 848 O O . GLN A 1 107 ? 12.059 9.049 -9.692 1.00 88.00 107 GLN A O 1
ATOM 853 N N . LEU A 1 108 ? 10.099 7.956 -9.631 1.00 84.19 108 LEU A N 1
ATOM 854 C CA . LEU A 1 108 ? 9.226 9.087 -9.960 1.00 84.19 108 LEU A CA 1
ATOM 855 C C . LEU A 1 108 ? 8.603 9.721 -8.701 1.00 84.19 108 LEU A C 1
ATOM 857 O O . LEU A 1 108 ? 7.621 10.450 -8.808 1.00 84.19 108 LEU A O 1
ATOM 861 N N . SER A 1 109 ? 9.130 9.404 -7.513 1.00 82.81 109 SER A N 1
ATOM 862 C CA . SER A 1 109 ? 8.582 9.850 -6.229 1.00 82.81 109 SER A CA 1
ATOM 863 C C . SER A 1 109 ? 8.773 11.351 -5.998 1.00 82.81 109 SER A C 1
ATOM 865 O O . SER A 1 109 ? 9.862 11.892 -6.205 1.00 82.81 109 SER A O 1
ATOM 867 N N . GLU A 1 110 ? 7.730 12.007 -5.486 1.00 80.00 110 GLU A N 1
ATOM 868 C CA . GLU A 1 110 ? 7.783 13.403 -5.038 1.00 80.00 110 GLU A CA 1
ATOM 869 C C . GLU A 1 110 ? 8.571 13.583 -3.730 1.00 80.00 110 GLU A C 1
ATOM 871 O O . GLU A 1 110 ? 9.075 14.677 -3.474 1.00 80.00 110 GLU A O 1
ATOM 876 N N . GLU A 1 111 ? 8.782 12.510 -2.951 1.00 75.06 111 GLU A N 1
ATOM 877 C CA . GLU A 1 111 ? 9.505 12.555 -1.667 1.00 75.06 111 GLU A CA 1
ATOM 878 C C . GLU A 1 111 ? 10.914 13.163 -1.809 1.00 75.06 111 GLU A C 1
ATOM 880 O O 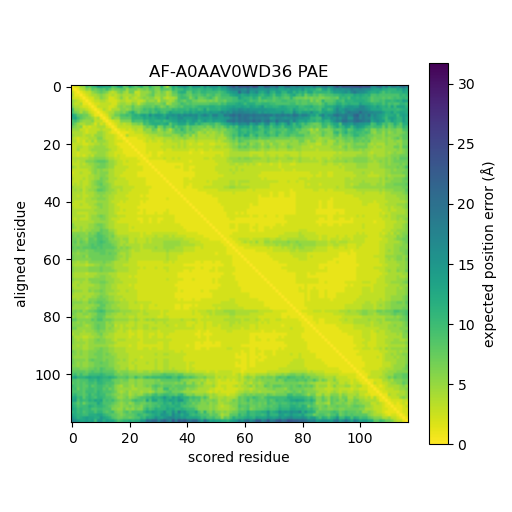. GLU A 1 111 ? 11.401 13.844 -0.907 1.00 75.06 111 GLU A O 1
ATOM 885 N N . ALA A 1 112 ? 11.572 12.963 -2.958 1.00 77.81 112 ALA A N 1
ATOM 886 C CA . ALA A 1 112 ? 12.886 13.544 -3.235 1.00 77.81 112 ALA A CA 1
ATOM 887 C C . ALA A 1 112 ? 12.847 15.079 -3.342 1.00 77.81 112 ALA A C 1
ATOM 889 O O . ALA A 1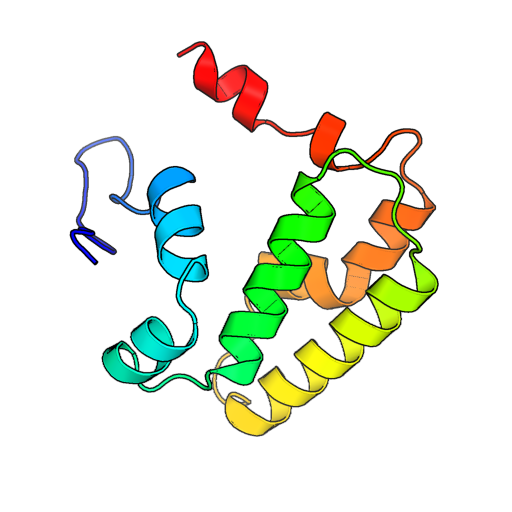 112 ? 13.802 15.752 -2.955 1.00 77.81 112 ALA A O 1
ATOM 890 N N . GLN A 1 113 ? 11.750 15.638 -3.861 1.00 75.38 113 GLN A N 1
ATOM 891 C CA . GLN A 1 113 ? 11.535 17.081 -3.911 1.00 75.38 113 GLN A CA 1
ATOM 892 C C . GLN A 1 113 ? 11.141 17.622 -2.532 1.00 75.38 113 GLN A C 1
ATOM 894 O O . GLN A 1 113 ? 11.628 18.681 -2.140 1.00 75.38 113 GLN A O 1
ATOM 899 N N . GLU A 1 114 ? 10.307 16.893 -1.787 1.00 73.69 114 GLU A N 1
ATOM 900 C CA . GLU A 1 114 ? 9.878 17.277 -0.437 1.00 73.69 114 GLU A CA 1
ATOM 901 C C . GLU A 1 114 ? 11.032 17.303 0.571 1.00 73.69 114 GLU A C 1
ATOM 903 O O . GLU A 1 114 ? 11.074 18.191 1.415 1.00 73.69 114 GLU A O 1
ATOM 908 N N . ALA A 1 115 ? 12.013 16.402 0.445 1.00 73.19 115 ALA A N 1
ATOM 909 C CA . ALA A 1 115 ? 13.206 16.374 1.298 1.00 73.19 115 ALA A CA 1
ATOM 910 C C . ALA A 1 115 ? 14.120 17.609 1.147 1.00 73.19 115 ALA A C 1
ATOM 912 O O . ALA A 1 115 ? 15.060 17.777 1.924 1.00 73.19 115 ALA A O 1
ATOM 913 N N . ARG A 1 116 ? 13.882 18.451 0.132 1.00 78.25 116 ARG A N 1
ATOM 914 C CA . ARG A 1 116 ? 14.629 19.693 -0.112 1.00 78.25 116 ARG A CA 1
ATOM 915 C C . ARG A 1 116 ? 14.002 20.921 0.563 1.00 78.25 116 ARG A C 1
ATOM 917 O O . ARG A 1 116 ? 14.614 21.989 0.509 1.00 78.25 116 ARG A O 1
ATOM 924 N N . ASN A 1 117 ? 12.791 20.799 1.107 1.00 62.38 117 ASN A N 1
ATOM 925 C CA . ASN A 1 117 ? 12.083 21.879 1.803 1.00 62.38 117 ASN A CA 1
ATOM 926 C C . ASN A 1 117 ? 12.465 21.922 3.284 1.00 62.38 117 ASN A C 1
ATOM 928 O O . ASN A 1 117 ? 12.537 23.051 3.816 1.00 62.38 117 ASN A O 1
#

Sequence (117 aa):
MGLNIDVVKQGVGTTNDGNSARRFFENPNKVAEITGLDETLIYNFSVILQVISSGQRVDYIKFGVYCTKTAERYISLYKWYYMPSSVHKLLFHGADIIKHAIVPIGQLSEEAQEARN

Secondary structure (DSSP, 8-state):
-----S-EETTTEES--HHHHHHHHT-HHHHHHHH---HHHHHHHHHHHHHHHS-S---HHHHHHHHHHHHHHHHHHHTTSPPPHHHHIIIIIHHHHHHH-SS-GGGG-THHHHTT-

pLDDT: mean 90.92, std 8.25, range [62.38, 98.62]